Protein AF-A0AAE0KPG8-F1 (afdb_monomer_lite)

Structure (mmCIF, N/CA/C/O backbone):
data_AF-A0AAE0KPG8-F1
#
_entry.id   AF-A0AAE0KPG8-F1
#
loop_
_atom_site.group_PDB
_atom_site.id
_atom_site.type_symbol
_atom_site.label_atom_id
_atom_site.label_alt_id
_atom_site.label_comp_id
_atom_site.label_asym_id
_atom_site.label_entity_id
_atom_site.label_seq_id
_atom_site.pdbx_PDB_ins_code
_atom_site.Cartn_x
_atom_site.Cartn_y
_atom_site.Cartn_z
_atom_site.occupancy
_atom_site.B_iso_or_equiv
_atom_site.auth_seq_id
_atom_site.auth_comp_id
_atom_site.auth_asym_id
_atom_site.auth_atom_id
_atom_site.pdbx_PDB_model_num
ATOM 1 N N . MET A 1 1 ? 3.219 -19.233 -1.322 1.00 64.12 1 MET A N 1
ATOM 2 C CA . MET A 1 1 ? 2.229 -18.945 -0.256 1.00 64.12 1 MET A CA 1
ATOM 3 C C . MET A 1 1 ? 2.773 -19.372 1.115 1.00 64.12 1 MET A C 1
ATOM 5 O O . MET A 1 1 ? 2.103 -19.304 2.136 1.00 64.12 1 MET A O 1
ATOM 9 N N . ASP A 1 2 ? 4.065 -19.697 1.144 1.00 86.94 2 ASP A N 1
ATOM 10 C CA . ASP A 1 2 ? 4.606 -20.702 2.044 1.00 86.94 2 ASP A CA 1
ATOM 11 C C . ASP A 1 2 ? 4.785 -20.155 3.459 1.00 86.94 2 ASP A C 1
ATOM 13 O O . ASP A 1 2 ? 4.622 -20.891 4.419 1.00 86.94 2 ASP A O 1
ATOM 17 N N . LEU A 1 3 ? 5.041 -18.849 3.607 1.00 95.00 3 LEU A N 1
ATOM 18 C CA . LEU A 1 3 ? 5.207 -18.226 4.919 1.00 95.00 3 LEU A CA 1
ATOM 19 C C . LEU A 1 3 ? 3.892 -18.148 5.707 1.00 95.00 3 LEU A C 1
ATOM 21 O O . LEU A 1 3 ? 3.886 -18.447 6.897 1.00 95.00 3 LEU A O 1
ATOM 25 N N . LEU A 1 4 ? 2.793 -17.730 5.072 1.00 94.69 4 LEU A N 1
ATOM 26 C CA . LEU A 1 4 ? 1.503 -17.611 5.758 1.00 94.69 4 LEU A CA 1
ATOM 27 C C . LEU A 1 4 ? 0.931 -18.990 6.086 1.00 94.69 4 LEU A C 1
ATOM 29 O O . LEU A 1 4 ? 0.502 -19.213 7.219 1.00 94.69 4 LEU A O 1
ATOM 33 N N . ASP A 1 5 ? 0.998 -19.916 5.127 1.00 92.50 5 ASP A N 1
ATOM 34 C CA . ASP A 1 5 ? 0.481 -21.273 5.295 1.00 92.50 5 ASP A CA 1
ATOM 35 C C . ASP A 1 5 ? 1.271 -22.039 6.364 1.00 92.50 5 ASP A C 1
ATOM 37 O O . ASP A 1 5 ? 0.675 -22.627 7.267 1.00 92.50 5 ASP A O 1
ATOM 41 N N . ALA A 1 6 ? 2.609 -21.955 6.345 1.00 96.75 6 ALA A N 1
ATOM 42 C CA . ALA A 1 6 ? 3.460 -22.622 7.336 1.00 96.75 6 ALA A CA 1
ATOM 43 C C . ALA A 1 6 ? 3.270 -22.093 8.767 1.00 96.75 6 ALA A C 1
ATOM 45 O O . ALA A 1 6 ? 3.646 -22.772 9.719 1.00 96.75 6 ALA A O 1
ATOM 46 N N . ASN A 1 7 ? 2.693 -20.899 8.931 1.00 96.75 7 ASN A N 1
ATOM 47 C CA . ASN A 1 7 ? 2.490 -20.259 10.232 1.00 96.75 7 ASN A CA 1
ATOM 48 C C . ASN A 1 7 ? 1.005 -20.072 10.580 1.00 96.75 7 ASN A C 1
ATOM 50 O O . ASN A 1 7 ? 0.688 -19.269 11.457 1.00 96.75 7 ASN A O 1
ATOM 54 N N . ALA A 1 8 ? 0.091 -20.777 9.899 1.00 94.69 8 ALA A N 1
ATOM 55 C CA . ALA A 1 8 ? -1.355 -20.700 10.129 1.00 94.69 8 ALA A CA 1
ATOM 56 C C . ALA A 1 8 ? -1.882 -19.246 10.185 1.00 94.69 8 ALA A C 1
ATOM 58 O O . ALA A 1 8 ? -2.604 -18.859 11.107 1.00 94.69 8 ALA A O 1
ATOM 59 N N . ASN A 1 9 ? -1.460 -18.417 9.221 1.00 94.88 9 ASN A N 1
ATOM 60 C CA . ASN A 1 9 ? -1.753 -16.979 9.147 1.00 94.88 9 ASN A CA 1
ATOM 61 C C . ASN A 1 9 ? -1.413 -16.189 10.427 1.00 94.88 9 ASN A C 1
ATOM 63 O O . ASN A 1 9 ? -2.048 -15.174 10.712 1.00 94.88 9 ASN A O 1
ATOM 67 N N . PHE A 1 10 ? -0.445 -16.655 11.222 1.00 95.81 10 PHE A N 1
ATOM 68 C CA . PHE A 1 10 ? -0.072 -16.065 12.512 1.00 95.81 10 PHE A CA 1
ATOM 69 C C . PHE A 1 10 ? -1.273 -15.872 13.463 1.00 95.81 10 PHE A C 1
ATOM 71 O O . PHE A 1 10 ? -1.312 -14.925 14.245 1.00 95.81 10 PHE A O 1
ATOM 78 N N . GLY A 1 11 ? -2.268 -16.766 13.386 1.00 96.88 11 GLY A N 1
ATOM 79 C CA . GLY A 1 11 ? -3.476 -16.728 14.217 1.00 96.88 11 GLY A CA 1
ATOM 80 C C . GLY A 1 11 ? -4.615 -15.851 13.683 1.00 96.88 11 GLY A C 1
ATOM 81 O O . GLY A 1 11 ? -5.647 -15.741 14.343 1.00 96.88 11 GLY A O 1
ATOM 82 N N . MET A 1 12 ? -4.468 -15.245 12.501 1.00 96.38 12 MET A N 1
ATOM 83 C CA . MET A 1 12 ? -5.554 -14.513 11.839 1.00 96.38 12 MET A CA 1
ATOM 84 C C . MET A 1 12 ? -6.632 -15.477 11.324 1.00 96.38 12 MET A C 1
ATOM 86 O O . MET A 1 12 ? -6.335 -16.548 10.789 1.00 96.38 12 MET A O 1
ATOM 90 N N . ALA A 1 13 ? -7.897 -15.079 11.444 1.00 95.44 13 ALA A N 1
ATOM 91 C CA . ALA A 1 13 ? -9.027 -15.847 10.942 1.00 95.44 13 ALA A CA 1
ATOM 92 C C . ALA A 1 13 ? -9.067 -15.870 9.406 1.00 95.44 13 ALA A C 1
ATOM 94 O O . ALA A 1 13 ? -8.562 -14.973 8.720 1.00 95.44 13 ALA A O 1
ATOM 95 N N . SER A 1 14 ? -9.728 -16.895 8.860 1.00 91.25 14 SER A N 1
ATOM 96 C CA . SER A 1 14 ? -9.931 -17.017 7.416 1.00 91.25 14 SER A CA 1
ATOM 97 C C . SER A 1 14 ? -10.608 -15.764 6.851 1.00 91.25 14 SER A C 1
ATOM 99 O O . SER A 1 14 ? -11.578 -15.255 7.415 1.00 91.25 14 SER A O 1
ATOM 101 N N . GLY A 1 15 ? -10.069 -15.241 5.750 1.00 89.56 15 GLY A N 1
ATOM 102 C CA . GLY A 1 15 ? -10.558 -14.023 5.101 1.00 89.56 15 GLY A CA 1
ATOM 103 C C . GLY A 1 15 ? -10.061 -12.700 5.701 1.00 89.56 15 GLY A C 1
ATOM 104 O O . GLY A 1 15 ? -10.305 -11.661 5.091 1.00 89.56 15 GLY A O 1
ATOM 105 N N . GLN A 1 16 ? -9.342 -12.699 6.836 1.00 93.06 16 GLN A N 1
ATOM 106 C CA . GLN A 1 16 ? -8.753 -11.466 7.392 1.00 93.06 16 GLN A CA 1
ATOM 107 C C . GLN A 1 16 ? -7.480 -11.018 6.663 1.00 93.06 16 GLN A C 1
ATOM 109 O O . GLN A 1 16 ? -7.139 -9.837 6.695 1.00 93.06 16 GLN A O 1
ATOM 114 N N . VAL A 1 17 ? -6.778 -11.942 6.003 1.00 94.69 17 VAL A N 1
ATOM 115 C CA . VAL A 1 17 ? -5.581 -11.645 5.209 1.00 94.69 17 VAL A CA 1
ATOM 116 C C . VAL A 1 17 ? -5.945 -11.682 3.730 1.00 94.69 17 VAL A C 1
ATOM 118 O O . VAL A 1 17 ? -6.447 -12.686 3.228 1.00 94.69 17 VAL A O 1
ATOM 121 N N . ARG A 1 18 ? -5.664 -10.587 3.018 1.00 93.50 18 ARG A N 1
ATOM 122 C CA . ARG A 1 18 ? -5.763 -10.507 1.559 1.00 93.50 18 ARG A CA 1
ATOM 123 C C . ARG A 1 18 ? -4.398 -10.150 0.991 1.00 93.50 18 ARG A C 1
ATOM 125 O O . ARG A 1 18 ? -3.818 -9.137 1.368 1.00 93.50 18 ARG A O 1
ATOM 132 N N . LEU A 1 19 ? -3.912 -10.968 0.064 1.00 93.56 19 LEU A N 1
ATOM 133 C CA . LEU A 1 19 ? -2.695 -10.691 -0.689 1.00 93.56 19 LEU A CA 1
ATOM 134 C C . LEU A 1 19 ? -3.069 -10.047 -2.021 1.00 93.56 19 LEU A C 1
ATOM 136 O O . LEU A 1 19 ? -3.805 -10.632 -2.812 1.00 93.56 19 LEU A O 1
ATOM 140 N N . ILE A 1 20 ? -2.552 -8.847 -2.260 1.00 93.44 20 ILE A N 1
ATOM 141 C CA . ILE A 1 20 ? -2.686 -8.129 -3.527 1.00 93.44 20 ILE A CA 1
ATOM 142 C C . ILE A 1 20 ? -1.289 -7.901 -4.095 1.00 93.44 20 ILE A C 1
ATOM 144 O O . ILE A 1 20 ? -0.401 -7.405 -3.404 1.00 93.44 20 ILE A O 1
ATOM 148 N N . LYS A 1 21 ? -1.069 -8.324 -5.341 1.00 92.81 21 LYS A N 1
ATOM 149 C CA . LYS A 1 21 ? 0.238 -8.243 -5.997 1.00 92.81 21 LYS A CA 1
ATOM 150 C C . LYS A 1 21 ? 0.291 -6.982 -6.858 1.00 92.81 21 LYS A C 1
ATOM 152 O O . LYS A 1 21 ? -0.562 -6.794 -7.717 1.00 92.81 21 LYS A O 1
ATOM 157 N N . GLN A 1 22 ? 1.302 -6.150 -6.636 1.00 91.69 22 GLN A N 1
ATOM 158 C CA . GLN A 1 22 ? 1.618 -5.024 -7.511 1.00 91.69 22 GLN A CA 1
ATOM 159 C C . GLN A 1 22 ? 2.211 -5.529 -8.837 1.00 91.69 22 GLN A C 1
ATOM 161 O O . GLN A 1 22 ? 2.970 -6.504 -8.857 1.00 91.69 22 GLN A O 1
ATOM 166 N N . GLU A 1 23 ? 1.879 -4.854 -9.937 1.00 90.81 23 GLU A N 1
ATOM 167 C CA . GLU A 1 23 ? 2.492 -5.106 -11.241 1.00 90.81 23 GLU A CA 1
ATOM 168 C C . GLU A 1 23 ? 3.803 -4.332 -11.409 1.00 90.81 23 GLU A C 1
ATOM 170 O O . GLU A 1 23 ? 4.063 -3.326 -10.750 1.00 90.81 23 GLU A O 1
ATOM 175 N N . LYS A 1 24 ? 4.676 -4.833 -12.281 1.00 92.81 24 LYS A N 1
ATOM 176 C CA . LYS A 1 24 ? 5.930 -4.144 -12.590 1.00 92.81 24 LYS A CA 1
ATOM 177 C C . LYS A 1 24 ? 5.721 -3.138 -13.721 1.00 92.81 24 LYS A C 1
ATOM 179 O O . LYS A 1 24 ? 4.811 -3.279 -14.533 1.00 92.81 24 LYS A O 1
ATOM 184 N N . VAL A 1 25 ? 6.620 -2.166 -13.814 1.00 94.19 25 VAL A N 1
ATOM 185 C CA . VAL A 1 25 ? 6.694 -1.214 -14.930 1.00 94.19 25 VAL A CA 1
ATOM 186 C C . VAL A 1 25 ? 7.957 -1.424 -15.747 1.00 94.19 25 VAL A C 1
ATOM 188 O O . VAL A 1 25 ? 8.957 -1.927 -15.230 1.00 94.1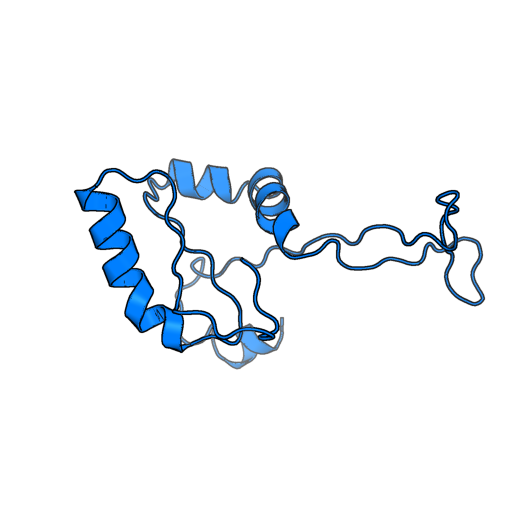9 25 VAL A O 1
ATOM 191 N N . ALA A 1 26 ? 7.920 -1.027 -17.016 1.00 96.00 26 ALA A N 1
ATOM 192 C CA . ALA A 1 26 ? 9.074 -1.116 -17.898 1.00 96.00 26 ALA A CA 1
ATOM 193 C C . ALA A 1 26 ? 10.212 -0.180 -17.458 1.00 96.00 26 ALA A C 1
ATOM 195 O O . ALA A 1 26 ? 9.991 0.917 -16.937 1.00 96.00 26 ALA A O 1
ATOM 196 N N . CYS A 1 27 ? 11.443 -0.627 -17.680 1.00 96.56 27 CYS A N 1
ATOM 197 C CA . CYS A 1 27 ? 12.646 0.169 -17.490 1.00 96.56 27 CYS A CA 1
ATOM 198 C C . CYS A 1 27 ? 12.991 0.940 -18.770 1.00 96.56 27 CYS A C 1
ATOM 200 O O . CYS A 1 27 ? 12.737 0.469 -19.879 1.00 96.56 27 CYS A O 1
ATOM 202 N N . PHE A 1 28 ? 13.631 2.098 -18.611 1.00 96.94 28 PHE A N 1
ATOM 203 C CA . PHE A 1 28 ? 14.210 2.857 -19.718 1.00 96.94 28 PHE A CA 1
ATOM 204 C C . PHE A 1 28 ? 15.732 2.742 -19.695 1.00 96.94 28 PHE A C 1
ATOM 206 O O . PHE A 1 28 ? 16.328 2.760 -18.617 1.00 96.94 28 PHE A O 1
ATOM 213 N N . THR A 1 29 ? 16.356 2.623 -20.868 1.00 96.00 29 THR A N 1
ATOM 214 C CA . THR A 1 29 ? 17.820 2.519 -20.989 1.00 96.00 29 THR A CA 1
ATOM 215 C C . THR A 1 29 ? 18.518 3.873 -21.121 1.00 96.00 29 THR A C 1
ATOM 217 O O . THR A 1 29 ? 19.730 3.947 -20.930 1.00 96.00 29 THR A O 1
ATOM 220 N N . ASP A 1 30 ? 17.788 4.932 -21.471 1.00 95.50 30 ASP A N 1
ATOM 221 C CA . ASP A 1 30 ? 18.346 6.249 -21.770 1.00 95.50 30 ASP A CA 1
ATOM 222 C C . ASP A 1 30 ? 17.354 7.391 -21.469 1.00 95.50 30 ASP A C 1
ATOM 224 O O . ASP A 1 30 ? 16.193 7.177 -21.108 1.00 95.50 30 ASP A O 1
ATOM 228 N N . ASN A 1 31 ? 17.824 8.631 -21.635 1.00 95.88 31 ASN A N 1
ATOM 229 C CA . ASN A 1 31 ? 17.033 9.848 -21.426 1.00 95.88 31 ASN A CA 1
ATOM 230 C C . ASN A 1 31 ? 15.981 10.101 -22.521 1.00 95.88 31 ASN A C 1
ATOM 232 O O . ASN A 1 31 ? 15.182 11.024 -22.383 1.00 95.88 31 ASN A O 1
ATOM 236 N N . ALA A 1 32 ? 15.977 9.316 -23.601 1.00 97.19 32 ALA A N 1
ATOM 2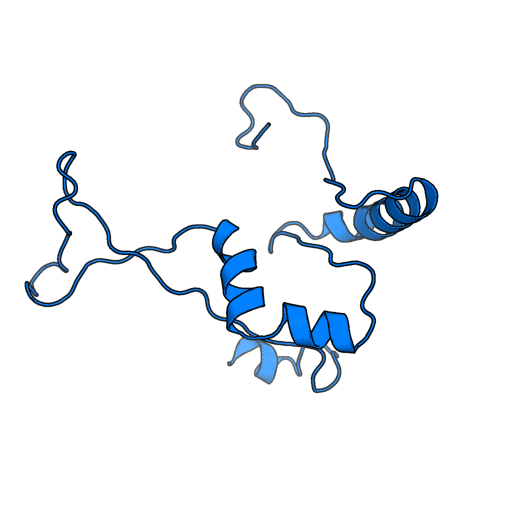37 C CA . ALA A 1 32 ? 14.953 9.366 -24.642 1.00 97.19 32 ALA A CA 1
ATOM 238 C C . ALA A 1 32 ? 13.787 8.402 -24.351 1.00 97.19 32 ALA A C 1
ATOM 240 O O . ALA A 1 32 ? 12.879 8.280 -25.170 1.00 97.19 32 ALA A O 1
ATOM 241 N N . ALA A 1 33 ? 13.796 7.751 -23.180 1.00 96.19 33 ALA A N 1
ATOM 242 C CA . ALA A 1 33 ? 12.804 6.772 -22.749 1.00 96.19 33 ALA A CA 1
ATOM 243 C C . ALA A 1 33 ? 12.728 5.528 -23.655 1.00 96.19 33 ALA A C 1
ATOM 245 O O . ALA A 1 33 ? 11.670 4.911 -23.800 1.00 96.19 33 ALA A O 1
ATOM 246 N N . THR A 1 34 ? 13.857 5.110 -24.234 1.00 96.19 34 THR A N 1
ATOM 247 C CA . THR A 1 34 ? 13.937 3.832 -24.950 1.00 96.19 34 THR A CA 1
ATOM 248 C C . THR A 1 34 ? 13.690 2.672 -23.979 1.00 96.19 34 THR A C 1
ATOM 250 O O . THR A 1 34 ? 14.349 2.583 -22.939 1.00 96.19 34 THR A O 1
ATOM 253 N N . LEU A 1 35 ? 12.757 1.769 -24.305 1.00 96.75 35 LEU A N 1
ATOM 254 C CA . LEU A 1 35 ? 12.435 0.605 -23.469 1.00 96.75 35 LEU A CA 1
ATOM 255 C C . LEU A 1 35 ? 13.626 -0.357 -23.377 1.00 96.75 35 LEU A C 1
ATOM 257 O O . LEU A 1 35 ? 14.161 -0.805 -24.391 1.00 96.75 35 LEU A O 1
ATOM 261 N N . ALA A 1 36 ? 14.016 -0.698 -22.151 1.00 96.88 36 ALA A N 1
ATOM 262 C CA . ALA A 1 36 ? 15.062 -1.675 -21.890 1.00 96.88 36 ALA A CA 1
ATOM 263 C C . ALA A 1 36 ? 14.536 -3.105 -22.093 1.00 96.88 36 ALA A C 1
ATOM 265 O O . ALA A 1 36 ? 13.413 -3.433 -21.702 1.00 96.88 36 ALA A O 1
ATOM 266 N N . THR A 1 37 ? 15.369 -3.966 -22.671 1.00 97.12 37 THR A N 1
ATOM 267 C CA . THR A 1 37 ? 15.095 -5.399 -22.850 1.00 97.12 37 THR A CA 1
ATOM 268 C C . THR A 1 37 ? 15.982 -6.237 -21.937 1.00 97.12 37 THR A C 1
ATOM 270 O O . THR A 1 37 ? 16.999 -5.752 -21.434 1.00 97.12 37 THR A O 1
ATOM 273 N N . GLU A 1 38 ? 15.573 -7.474 -21.672 1.00 95.94 38 GLU A N 1
ATOM 274 C CA . GLU A 1 38 ? 16.359 -8.401 -20.862 1.00 95.94 38 GLU A CA 1
ATOM 275 C C . GLU A 1 38 ? 17.669 -8.782 -21.580 1.00 95.94 38 GLU A C 1
ATOM 277 O O . GLU A 1 38 ? 17.689 -8.957 -22.806 1.00 95.94 38 GLU A O 1
ATOM 282 N N . PRO A 1 39 ? 18.791 -8.943 -20.853 1.00 92.75 39 PRO A N 1
ATOM 283 C CA . PRO A 1 39 ? 20.044 -9.379 -21.456 1.00 92.75 39 PRO A CA 1
ATOM 284 C C . PRO A 1 39 ? 19.888 -10.734 -22.161 1.00 92.75 39 PRO A C 1
ATOM 286 O O . PRO A 1 39 ? 19.626 -11.752 -21.528 1.00 92.75 39 PRO A O 1
ATOM 289 N N . GLY A 1 40 ? 20.082 -10.752 -23.481 1.00 93.06 40 GLY A N 1
ATOM 290 C CA . GLY A 1 40 ? 19.978 -11.969 -24.292 1.00 93.06 40 GLY A CA 1
ATOM 291 C C . GLY A 1 40 ? 18.583 -12.270 -24.850 1.00 93.06 40 GLY A C 1
ATOM 292 O O . GLY A 1 40 ? 18.461 -13.214 -25.627 1.00 93.06 40 GLY A O 1
ATOM 293 N N . ASP A 1 41 ? 17.563 -11.459 -24.546 1.00 95.25 41 ASP A N 1
ATOM 294 C CA . ASP A 1 41 ? 16.224 -11.591 -25.129 1.00 95.25 41 ASP A CA 1
ATOM 295 C C . ASP A 1 41 ? 15.628 -10.228 -25.515 1.00 95.25 41 ASP A C 1
ATOM 297 O O . ASP A 1 41 ? 15.085 -9.487 -24.697 1.00 95.25 41 ASP A O 1
ATOM 301 N N . ARG A 1 42 ? 15.674 -9.917 -26.816 1.00 93.06 42 ARG A N 1
ATOM 302 C CA . ARG A 1 42 ? 15.145 -8.659 -27.369 1.00 93.06 42 ARG A CA 1
ATOM 303 C C . ARG A 1 42 ? 13.615 -8.556 -27.360 1.00 93.06 42 ARG A C 1
ATOM 305 O O . ARG A 1 42 ? 13.091 -7.507 -27.723 1.00 93.06 42 ARG A O 1
ATOM 312 N N . PHE A 1 43 ? 12.907 -9.640 -27.048 1.00 94.69 43 PHE A N 1
ATOM 313 C CA . PHE A 1 43 ? 11.444 -9.683 -27.020 1.00 94.69 43 PHE A CA 1
ATOM 314 C C . PHE A 1 43 ? 10.878 -9.622 -25.596 1.00 94.69 43 PHE A C 1
ATOM 316 O O . PHE A 1 43 ? 9.664 -9.495 -25.434 1.00 94.69 43 PHE A O 1
ATOM 323 N N . ALA A 1 44 ? 11.738 -9.655 -24.575 1.00 95.62 44 ALA A N 1
ATOM 324 C CA . ALA A 1 44 ? 11.361 -9.496 -23.179 1.00 95.62 44 ALA A CA 1
ATOM 325 C C . ALA A 1 44 ? 11.777 -8.114 -22.664 1.00 95.62 44 ALA A C 1
ATOM 327 O O . ALA A 1 44 ? 12.940 -7.724 -22.761 1.00 95.62 44 ALA A O 1
ATOM 328 N N . PHE A 1 45 ? 10.831 -7.363 -22.096 1.00 96.19 45 PHE A N 1
ATOM 329 C CA . PHE A 1 45 ? 11.132 -6.076 -21.470 1.00 96.19 45 PHE A CA 1
ATOM 330 C C . PHE A 1 45 ? 11.693 -6.259 -20.065 1.00 96.19 45 PHE A C 1
ATOM 332 O O . PHE A 1 45 ? 11.134 -7.001 -19.255 1.00 96.19 45 PHE A O 1
ATOM 339 N N . MET A 1 46 ? 12.729 -5.484 -19.750 1.00 96.38 46 MET A N 1
ATOM 340 C CA . MET A 1 46 ? 13.197 -5.346 -18.381 1.00 96.38 46 MET A CA 1
ATOM 341 C C . MET A 1 46 ? 12.178 -4.542 -17.579 1.00 96.38 46 MET A C 1
ATOM 343 O O . MET A 1 46 ? 11.717 -3.481 -18.012 1.00 96.38 46 MET A O 1
ATOM 347 N N . THR A 1 47 ? 11.833 -5.035 -16.392 1.00 96.06 47 THR A N 1
ATOM 348 C CA . THR A 1 47 ? 10.809 -4.416 -15.545 1.00 96.06 47 THR A CA 1
ATOM 349 C C . THR A 1 47 ? 11.258 -4.268 -14.094 1.00 96.06 47 THR A C 1
ATOM 351 O O . THR A 1 47 ? 12.007 -5.090 -13.564 1.00 96.06 47 THR A O 1
ATOM 354 N N . LYS A 1 48 ? 10.761 -3.230 -13.416 1.00 93.88 48 LYS A N 1
ATOM 355 C CA . LYS A 1 48 ? 11.014 -2.955 -11.994 1.00 93.88 48 LYS A CA 1
ATOM 356 C C . LYS A 1 48 ? 9.715 -2.638 -11.248 1.00 93.88 48 LYS A C 1
ATOM 358 O O . LYS A 1 48 ? 8.741 -2.229 -11.880 1.00 93.88 48 LYS A O 1
ATOM 363 N N . PRO A 1 49 ? 9.669 -2.797 -9.915 1.00 91.88 49 PRO A N 1
ATOM 364 C CA . PRO A 1 49 ? 8.557 -2.279 -9.122 1.00 91.88 49 PRO A CA 1
ATOM 365 C C . PRO A 1 49 ? 8.409 -0.762 -9.315 1.00 91.88 49 PRO A C 1
ATOM 367 O O . PRO A 1 49 ? 9.410 -0.046 -9.380 1.00 91.88 49 PRO A O 1
ATOM 370 N N . HIS A 1 50 ? 7.173 -0.268 -9.382 1.00 91.25 50 HIS A N 1
ATOM 371 C CA . HIS A 1 50 ? 6.882 1.161 -9.580 1.00 91.25 50 HIS A CA 1
ATOM 372 C C . HIS A 1 50 ? 6.996 1.985 -8.281 1.00 91.25 50 HIS A C 1
ATOM 374 O O . HIS A 1 50 ? 6.953 3.212 -8.301 1.00 91.25 50 HIS A O 1
ATOM 380 N N . GLY A 1 51 ? 7.187 1.309 -7.143 1.00 88.62 51 GLY A N 1
ATOM 381 C CA . GLY A 1 51 ? 7.229 1.905 -5.807 1.00 88.62 51 GLY A CA 1
ATOM 382 C C . GLY A 1 51 ? 5.917 1.718 -5.043 1.00 88.62 51 GLY A C 1
ATOM 383 O O . GLY A 1 51 ? 4.938 1.196 -5.572 1.00 88.62 51 GLY A O 1
ATOM 384 N N . HIS A 1 52 ? 5.896 2.142 -3.778 1.00 89.06 52 HIS A N 1
ATOM 385 C CA . HIS A 1 52 ? 4.781 1.879 -2.855 1.00 89.06 52 HIS A CA 1
ATOM 386 C C . HIS A 1 52 ? 3.490 2.657 -3.178 1.00 89.06 52 HIS A C 1
ATOM 388 O O . HIS A 1 52 ? 2.437 2.338 -2.633 1.00 89.06 52 HIS A O 1
ATOM 394 N N . GLY A 1 53 ? 3.545 3.666 -4.057 1.00 86.81 53 GLY A N 1
ATOM 395 C CA . GLY A 1 53 ? 2.376 4.461 -4.459 1.00 86.81 53 GLY A CA 1
ATOM 396 C C . GLY A 1 53 ? 1.305 3.663 -5.212 1.00 86.81 53 GLY A C 1
ATOM 397 O O . GLY A 1 53 ? 0.128 4.020 -5.162 1.00 86.81 53 GLY A O 1
ATOM 398 N N . ASP A 1 54 ? 1.677 2.541 -5.833 1.00 91.31 54 ASP A N 1
ATOM 399 C CA . ASP A 1 54 ? 0.740 1.680 -6.566 1.00 91.31 54 ASP A CA 1
ATOM 400 C C . ASP A 1 54 ? -0.334 1.061 -5.678 1.00 91.31 54 ASP A C 1
ATOM 402 O O . ASP A 1 54 ? -1.363 0.631 -6.194 1.00 91.31 54 ASP A O 1
ATOM 406 N N . VAL A 1 55 ? -0.137 1.042 -4.355 1.00 93.31 55 VAL A N 1
ATOM 407 C CA . VAL A 1 55 ? -1.107 0.480 -3.412 1.00 93.31 55 VAL A CA 1
ATOM 408 C C . VAL A 1 55 ? -2.514 1.039 -3.641 1.00 93.31 55 VAL A C 1
ATOM 410 O O . VAL A 1 55 ? -3.477 0.280 -3.613 1.00 93.31 55 VAL A O 1
ATOM 413 N N . HIS A 1 56 ? -2.649 2.329 -3.962 1.00 94.06 56 HIS A N 1
ATOM 414 C CA . HIS A 1 56 ? -3.950 2.954 -4.202 1.00 94.06 56 HIS A CA 1
ATOM 415 C C . HIS A 1 56 ? -4.622 2.421 -5.473 1.00 94.06 56 HIS A C 1
ATOM 417 O O . HIS A 1 56 ? -5.804 2.073 -5.454 1.00 94.06 56 HIS A O 1
ATOM 423 N N . MET A 1 57 ? -3.859 2.299 -6.563 1.00 93.75 57 MET A N 1
ATOM 424 C CA . MET A 1 57 ? -4.348 1.749 -7.828 1.00 93.75 57 MET A CA 1
ATOM 425 C C . MET A 1 57 ? -4.692 0.265 -7.677 1.00 93.75 57 MET A C 1
ATOM 427 O O . MET A 1 57 ? -5.768 -0.164 -8.092 1.00 93.75 57 MET A O 1
ATOM 431 N N . VAL A 1 58 ? -3.828 -0.514 -7.024 1.00 95.00 58 VAL A N 1
ATOM 432 C CA . VAL A 1 58 ? -4.043 -1.948 -6.797 1.00 95.00 58 VAL A CA 1
ATOM 433 C C . VAL A 1 58 ? -5.257 -2.174 -5.892 1.00 95.00 58 VAL A C 1
ATOM 435 O O . VAL A 1 58 ? -6.071 -3.056 -6.159 1.00 95.00 58 VAL A O 1
ATOM 438 N N . MET A 1 59 ? -5.449 -1.366 -4.846 1.00 95.69 59 MET A N 1
ATOM 439 C CA . MET A 1 59 ? -6.635 -1.456 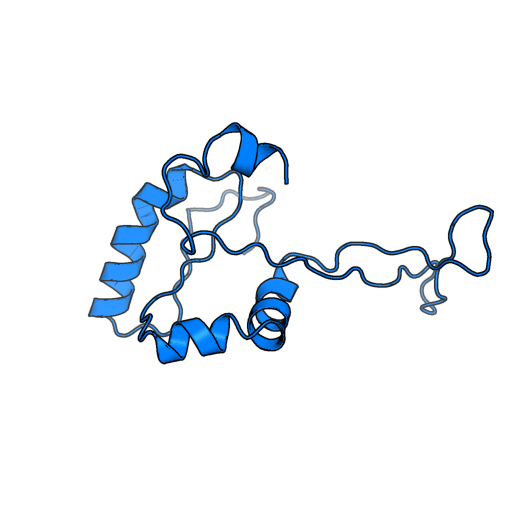-3.988 1.00 95.69 59 MET A CA 1
ATOM 440 C C . MET A 1 59 ? -7.931 -1.150 -4.741 1.00 95.69 59 MET A C 1
ATOM 442 O O . MET A 1 59 ? -8.931 -1.826 -4.501 1.00 95.69 59 MET A O 1
ATOM 446 N N . HIS A 1 60 ? -7.918 -0.161 -5.638 1.00 95.56 60 HIS A N 1
ATOM 447 C CA . HIS A 1 60 ? -9.067 0.150 -6.483 1.00 95.56 60 HIS A CA 1
ATOM 448 C C . HIS A 1 60 ? -9.345 -0.991 -7.468 1.00 95.56 60 HIS A C 1
ATOM 450 O O . HIS A 1 60 ? -10.454 -1.511 -7.526 1.00 95.56 60 HIS A O 1
ATOM 456 N N . THR A 1 61 ? -8.353 -1.382 -8.266 1.00 95.31 61 THR A N 1
ATOM 457 C CA . THR A 1 61 ? -8.532 -2.344 -9.368 1.00 95.31 61 THR A CA 1
ATOM 458 C C . THR A 1 61 ? -8.810 -3.767 -8.888 1.00 95.31 61 THR A C 1
ATOM 460 O O . THR A 1 61 ? -9.523 -4.502 -9.560 1.00 95.31 61 THR A O 1
ATOM 463 N N . SER A 1 62 ? -8.324 -4.147 -7.702 1.00 96.00 62 SER A N 1
ATOM 464 C CA . SER A 1 62 ? -8.656 -5.433 -7.068 1.00 96.00 62 SER A CA 1
ATOM 465 C C . SER A 1 62 ? -10.038 -5.471 -6.401 1.00 96.00 62 SER A C 1
ATOM 467 O O . SER A 1 62 ? -10.405 -6.504 -5.844 1.00 96.00 62 SER A O 1
ATOM 469 N N . GLY A 1 63 ? -10.776 -4.353 -6.364 1.00 96.69 63 GLY A N 1
ATOM 470 C CA . GLY A 1 63 ? -12.037 -4.237 -5.620 1.00 96.69 63 GLY A CA 1
ATOM 471 C C . GLY A 1 63 ? -11.862 -4.237 -4.094 1.00 96.69 63 GLY A C 1
ATOM 472 O O . GLY A 1 63 ? -12.833 -4.341 -3.351 1.00 96.69 63 GLY A O 1
ATOM 4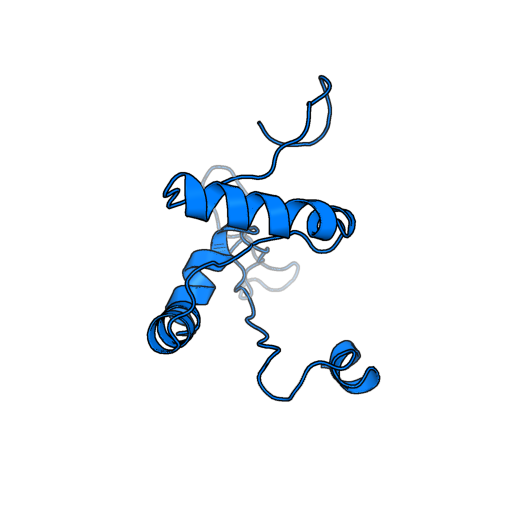73 N N . THR A 1 64 ? -10.629 -4.125 -3.585 1.00 96.12 64 THR A N 1
ATOM 474 C CA . THR A 1 64 ? -10.364 -4.129 -2.137 1.00 96.12 64 THR A CA 1
ATOM 475 C C . THR A 1 64 ? -10.911 -2.888 -1.451 1.00 96.12 64 THR A C 1
ATOM 477 O O . THR A 1 64 ? -11.541 -3.006 -0.402 1.00 96.12 64 THR A O 1
ATOM 480 N N . ALA A 1 65 ? -10.720 -1.713 -2.052 1.00 96.00 65 ALA A N 1
ATOM 481 C CA . ALA A 1 65 ? -11.281 -0.477 -1.515 1.00 96.00 65 ALA A CA 1
ATOM 482 C C . ALA A 1 65 ? -12.821 -0.511 -1.493 1.00 96.00 65 ALA A C 1
ATOM 484 O O . ALA A 1 65 ? -13.429 -0.109 -0.503 1.00 96.00 65 ALA A O 1
ATOM 485 N N . GLU A 1 66 ? -13.440 -1.040 -2.551 1.00 97.44 66 GLU A N 1
ATOM 486 C CA . GLU A 1 66 ? -14.895 -1.180 -2.664 1.00 97.44 66 GLU A CA 1
ATOM 487 C C . GLU A 1 66 ? -15.464 -2.161 -1.627 1.00 97.44 66 GLU A C 1
ATOM 489 O O . GLU A 1 66 ? -16.404 -1.824 -0.911 1.00 97.44 66 GLU A O 1
ATOM 494 N N . ASP A 1 67 ? -14.850 -3.336 -1.469 1.00 96.75 67 ASP A N 1
ATOM 495 C CA . ASP A 1 67 ? -15.243 -4.333 -0.464 1.00 96.75 67 ASP A CA 1
ATOM 496 C C . ASP A 1 67 ? -15.170 -3.771 0.966 1.00 96.75 67 ASP A C 1
ATOM 498 O O . ASP A 1 67 ? -16.082 -3.959 1.773 1.00 96.75 67 ASP A O 1
ATOM 502 N N . TRP A 1 68 ? -14.102 -3.040 1.295 1.00 96.38 68 TRP A N 1
ATOM 503 C CA . TRP A 1 68 ? -13.968 -2.394 2.604 1.00 96.38 68 TRP A CA 1
ATOM 504 C C . TRP A 1 68 ? -15.003 -1.296 2.821 1.00 96.38 68 TRP A C 1
ATOM 506 O O . TRP A 1 68 ? -15.559 -1.190 3.917 1.00 96.38 68 TRP A O 1
ATOM 516 N N . HIS A 1 69 ? -15.296 -0.515 1.782 1.00 97.00 69 HIS A N 1
ATOM 517 C CA . HIS A 1 69 ? -16.342 0.493 1.835 1.00 97.00 69 HIS A CA 1
ATOM 518 C C . HIS A 1 69 ? -17.717 -0.141 2.095 1.00 97.00 69 HIS A C 1
ATOM 520 O O . HIS A 1 69 ? -18.412 0.274 3.022 1.00 97.00 69 HIS A O 1
ATOM 526 N N . ALA A 1 70 ? -18.065 -1.207 1.368 1.00 97.94 70 ALA A N 1
ATOM 527 C CA . ALA A 1 70 ? -19.314 -1.948 1.552 1.00 97.94 70 ALA A CA 1
ATOM 528 C C . ALA A 1 70 ? -19.442 -2.572 2.956 1.00 97.94 70 ALA A C 1
ATOM 530 O O . ALA A 1 70 ? -20.538 -2.654 3.508 1.00 97.94 70 ALA A O 1
ATOM 531 N N . LYS A 1 71 ? -18.318 -2.963 3.570 1.00 96.38 71 LYS A N 1
ATOM 532 C CA . LYS A 1 71 ? -18.248 -3.473 4.952 1.00 96.38 71 LYS A CA 1
ATOM 533 C C . LYS A 1 71 ? -18.281 -2.381 6.028 1.00 96.38 71 LYS A C 1
ATOM 535 O O . LYS A 1 71 ? -18.252 -2.704 7.215 1.00 96.38 71 LYS A O 1
ATOM 540 N N . GLY A 1 72 ? -18.322 -1.103 5.651 1.00 97.69 72 GLY A N 1
ATOM 541 C CA . GLY A 1 72 ? -18.359 0.014 6.596 1.00 97.69 72 GLY A CA 1
ATOM 542 C C . GLY A 1 72 ? -17.034 0.263 7.323 1.00 97.69 72 GLY A 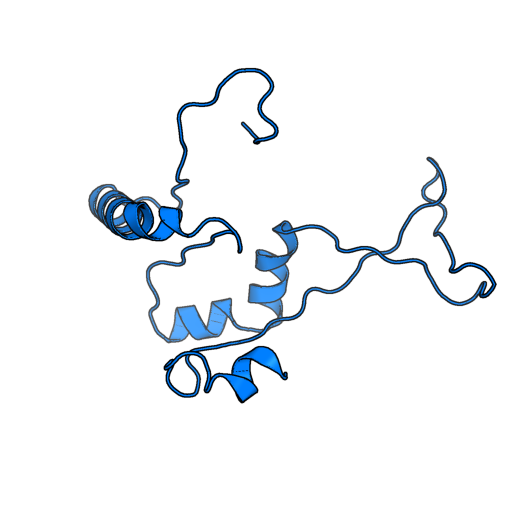C 1
ATOM 543 O O . GLY A 1 72 ? -17.035 0.815 8.427 1.00 97.69 72 GLY A O 1
ATOM 544 N N . VAL A 1 73 ? -15.899 -0.136 6.733 1.00 96.75 73 VAL A N 1
ATOM 545 C CA . VAL A 1 73 ? -14.569 0.198 7.264 1.00 96.75 73 VAL A CA 1
ATOM 546 C C . VAL A 1 73 ? -14.406 1.719 7.269 1.00 96.75 73 VAL A C 1
ATOM 548 O O . VAL A 1 73 ? -14.505 2.368 6.232 1.00 96.75 73 VAL A O 1
ATOM 551 N N . LYS A 1 74 ? -14.156 2.293 8.451 1.00 95.75 74 LYS A N 1
ATOM 552 C CA . LYS A 1 74 ? -14.044 3.753 8.637 1.00 95.75 74 LYS A CA 1
ATOM 553 C C . LYS A 1 74 ? -12.620 4.282 8.502 1.00 95.75 74 LYS A C 1
ATOM 555 O O . LYS A 1 74 ? -12.431 5.412 8.070 1.00 95.75 74 LYS A O 1
ATOM 560 N N . TRP A 1 75 ? -11.636 3.480 8.902 1.00 96.81 75 TRP A N 1
ATOM 561 C CA . TRP A 1 75 ? -10.233 3.877 8.976 1.00 96.81 75 TRP A CA 1
ATOM 562 C C . TRP A 1 75 ? -9.360 2.819 8.318 1.00 96.81 75 TRP A C 1
ATOM 564 O O . TRP A 1 75 ? -9.524 1.628 8.580 1.00 96.81 75 TRP A O 1
ATOM 574 N N . VAL A 1 76 ? -8.417 3.269 7.496 1.00 96.44 76 VAL A N 1
ATOM 575 C CA . VAL A 1 76 ? -7.401 2.429 6.862 1.00 96.44 76 VAL A CA 1
ATOM 576 C C . VAL A 1 76 ? -6.035 2.951 7.286 1.00 96.44 76 VAL A C 1
ATOM 578 O O . VAL A 1 76 ? -5.757 4.142 7.158 1.00 96.44 76 VAL A O 1
ATOM 581 N N . CYS A 1 77 ? -5.183 2.063 7.793 1.00 96.25 77 CYS A N 1
ATOM 582 C CA . CYS A 1 77 ? -3.830 2.405 8.214 1.00 96.25 77 CYS A CA 1
ATOM 583 C C . CYS A 1 77 ? -2.815 1.743 7.286 1.00 96.25 77 CYS A C 1
ATOM 585 O O . CYS A 1 77 ? -2.765 0.518 7.191 1.00 96.25 77 CYS A O 1
ATOM 587 N N . PHE A 1 78 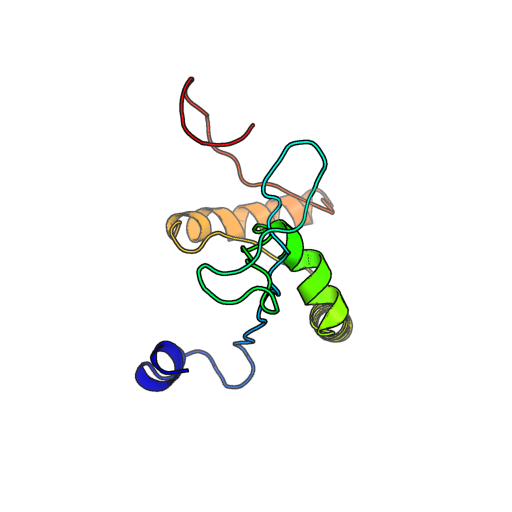? -1.986 2.560 6.642 1.00 95.69 78 PHE A N 1
ATOM 588 C CA . PHE A 1 78 ? -0.849 2.100 5.853 1.00 95.69 78 PHE A CA 1
ATOM 589 C C . PHE A 1 78 ? 0.417 2.156 6.709 1.00 95.69 78 PHE A C 1
ATOM 591 O O . PHE A 1 78 ? 0.678 3.158 7.373 1.00 95.69 78 PHE A O 1
ATOM 598 N N . PHE A 1 79 ? 1.208 1.088 6.693 1.00 95.19 79 PHE A N 1
ATOM 599 C CA . PHE A 1 79 ? 2.486 1.008 7.396 1.00 95.19 79 PHE A CA 1
ATOM 600 C C . PHE A 1 79 ? 3.502 0.215 6.567 1.00 95.19 79 PHE A C 1
ATOM 602 O O . PHE A 1 79 ? 3.131 -0.482 5.624 1.00 95.19 79 PHE A O 1
ATOM 609 N N . GLN A 1 80 ? 4.786 0.369 6.889 1.00 92.62 80 GLN A N 1
ATOM 610 C CA . GLN A 1 80 ? 5.885 -0.339 6.227 1.00 92.62 80 GLN A CA 1
ATOM 611 C C . GLN A 1 80 ? 6.273 -1.593 7.025 1.00 92.62 80 GLN A C 1
ATOM 613 O O . GLN A 1 80 ? 6.139 -1.622 8.250 1.00 92.62 80 GLN A O 1
ATOM 618 N N . ASP A 1 81 ? 6.760 -2.614 6.325 1.00 92.75 81 ASP A N 1
ATOM 619 C CA . ASP A 1 81 ? 7.038 -3.972 6.823 1.00 92.75 81 ASP A CA 1
ATOM 620 C C . ASP A 1 81 ? 7.977 -4.056 8.043 1.00 92.75 81 ASP A C 1
ATOM 622 O O . ASP A 1 81 ? 7.828 -4.934 8.891 1.00 92.75 81 ASP A O 1
ATOM 626 N N . THR A 1 82 ? 8.921 -3.126 8.157 1.00 93.12 82 THR A N 1
ATOM 627 C CA . THR A 1 82 ? 10.050 -3.181 9.097 1.00 93.12 82 THR A CA 1
ATOM 628 C C . THR A 1 82 ? 9.940 -2.190 10.256 1.00 93.12 82 THR A C 1
ATOM 630 O O . THR A 1 82 ? 10.888 -2.018 11.022 1.00 93.12 82 THR A O 1
ATOM 633 N N . ASN A 1 83 ? 8.775 -1.563 10.452 1.00 93.12 83 ASN A N 1
ATOM 634 C CA . ASN A 1 83 ? 8.536 -0.645 11.567 1.00 93.12 83 ASN A CA 1
ATOM 635 C C . ASN A 1 83 ? 7.458 -1.173 12.524 1.00 93.12 83 ASN A C 1
ATOM 637 O O . ASN A 1 83 ? 6.319 -0.717 12.510 1.00 93.12 83 ASN A O 1
ATOM 641 N N . SER A 1 84 ? 7.823 -2.097 13.414 1.00 92.25 84 SER A N 1
ATOM 642 C CA . SER A 1 84 ? 6.894 -2.635 14.420 1.00 92.25 84 SER A CA 1
ATOM 643 C C . SER A 1 84 ? 6.465 -1.609 15.478 1.00 92.25 84 SER A C 1
ATOM 645 O O . SER A 1 84 ? 5.391 -1.730 16.069 1.00 92.25 84 SER A O 1
ATOM 647 N N . LEU A 1 85 ? 7.262 -0.563 15.720 1.00 93.00 85 LEU A N 1
ATOM 648 C CA . LEU A 1 85 ? 6.937 0.465 16.713 1.00 93.00 85 LEU A CA 1
ATOM 649 C C . LEU A 1 85 ? 5.739 1.327 16.299 1.00 93.00 85 LEU A C 1
ATOM 651 O O . LEU A 1 85 ? 5.094 1.915 17.169 1.00 93.00 85 LEU A O 1
ATOM 655 N N . VAL A 1 86 ? 5.389 1.347 15.008 1.00 94.12 86 VAL A N 1
ATOM 656 C CA . VAL A 1 86 ? 4.224 2.074 14.483 1.00 94.12 86 VAL A CA 1
ATOM 657 C C . VAL A 1 86 ? 2.924 1.675 15.187 1.00 94.12 86 VAL A C 1
ATOM 659 O O . VAL A 1 86 ? 2.070 2.526 15.431 1.00 94.12 86 VAL A O 1
ATOM 662 N N . PHE A 1 87 ? 2.791 0.414 15.615 1.00 93.62 87 PHE A N 1
ATOM 663 C CA . PHE A 1 87 ? 1.587 -0.083 16.286 1.00 93.62 87 PHE A CA 1
ATOM 664 C C . PHE A 1 87 ? 1.343 0.568 17.653 1.00 93.62 87 PHE A C 1
ATOM 666 O O . PHE A 1 87 ? 0.209 0.583 18.124 1.00 93.62 87 PHE A O 1
ATOM 673 N N . ARG A 1 88 ? 2.365 1.182 18.267 1.00 94.69 88 ARG A N 1
ATOM 674 C CA . ARG A 1 88 ? 2.188 2.008 19.474 1.00 94.69 88 ARG A CA 1
ATOM 675 C C . ARG A 1 88 ? 1.528 3.355 19.169 1.00 94.69 88 ARG A C 1
ATOM 677 O O . ARG A 1 88 ? 0.860 3.909 20.035 1.00 94.69 88 ARG A O 1
ATOM 684 N N . ALA A 1 89 ? 1.718 3.880 17.960 1.00 95.62 89 ALA A N 1
ATOM 685 C CA . ALA A 1 89 ? 1.220 5.188 17.544 1.00 95.62 89 ALA A CA 1
ATOM 686 C C . ALA A 1 89 ? -0.110 5.114 16.778 1.00 95.62 89 ALA A C 1
ATOM 688 O O . ALA A 1 89 ? -0.911 6.039 16.884 1.00 95.62 89 ALA A O 1
ATOM 689 N N . ILE A 1 90 ? -0.376 4.023 16.044 1.00 96.25 90 ILE A N 1
ATOM 690 C CA . ILE A 1 90 ? -1.570 3.882 15.187 1.00 96.25 90 ILE A CA 1
ATOM 691 C C . ILE A 1 90 ? -2.868 4.132 15.962 1.00 96.25 90 ILE A C 1
ATOM 693 O O . ILE A 1 90 ? -3.701 4.913 15.511 1.00 96.25 90 ILE A O 1
ATOM 697 N N . THR A 1 91 ? -3.032 3.538 17.146 1.00 94.94 91 THR A N 1
ATOM 698 C CA . THR A 1 91 ? -4.260 3.707 17.942 1.00 94.94 91 THR A CA 1
ATOM 699 C C . THR A 1 91 ? -4.493 5.169 18.326 1.00 94.94 91 THR A C 1
ATOM 701 O O . THR A 1 91 ? -5.608 5.677 18.194 1.00 94.94 91 THR A O 1
ATOM 704 N N . ALA A 1 92 ? -3.436 5.875 18.741 1.00 96.38 92 ALA A N 1
ATOM 705 C CA . ALA A 1 92 ? -3.510 7.299 19.057 1.00 96.38 92 ALA A CA 1
ATOM 706 C C . ALA A 1 92 ? -3.790 8.143 17.803 1.00 96.38 92 ALA A C 1
ATOM 708 O O . ALA A 1 92 ? -4.597 9.069 17.855 1.00 96.38 92 ALA A O 1
ATOM 709 N N . ALA A 1 93 ? -3.185 7.797 16.663 1.00 97.19 93 ALA A N 1
ATOM 710 C CA . ALA A 1 93 ? -3.408 8.484 15.395 1.00 97.19 93 ALA A CA 1
ATOM 711 C C . ALA A 1 93 ? -4.860 8.342 14.907 1.00 97.19 93 ALA A C 1
ATOM 713 O O . ALA A 1 93 ? -5.447 9.331 14.465 1.00 97.19 93 ALA A O 1
ATOM 714 N N . ILE A 1 94 ? -5.467 7.156 15.036 1.00 97.44 94 ILE A N 1
ATOM 715 C CA . ILE A 1 94 ? -6.887 6.928 14.716 1.00 97.44 94 ILE A CA 1
ATOM 716 C C . ILE A 1 94 ? -7.776 7.756 15.646 1.00 97.44 94 ILE A C 1
ATOM 718 O O . ILE A 1 94 ? -8.650 8.474 15.166 1.00 97.44 94 ILE A O 1
ATOM 722 N N . GLY A 1 95 ? -7.533 7.703 16.961 1.00 97.69 95 GLY A N 1
ATOM 723 C CA . GLY A 1 95 ? -8.301 8.478 17.940 1.00 97.69 95 GLY A CA 1
ATOM 724 C C . GLY A 1 95 ? -8.234 9.982 17.666 1.00 97.69 95 GLY A C 1
ATOM 725 O O . GLY A 1 95 ? -9.261 10.651 17.601 1.00 97.69 95 GLY A O 1
ATOM 726 N N . ASN A 1 96 ? -7.034 10.501 17.401 1.00 97.69 96 ASN A N 1
ATOM 727 C CA . ASN A 1 96 ? -6.830 11.898 17.034 1.00 97.69 96 ASN A CA 1
ATOM 728 C C . ASN A 1 96 ? -7.557 12.276 15.733 1.00 97.69 96 ASN A C 1
ATOM 730 O O . ASN A 1 96 ? -8.148 13.351 15.652 1.00 97.69 96 ASN A O 1
ATOM 734 N N . SER A 1 97 ? -7.546 11.390 14.733 1.00 98.00 97 SER A N 1
ATOM 735 C CA . SER A 1 97 ? -8.244 11.612 13.460 1.00 98.00 97 SER A CA 1
ATOM 736 C C . SER A 1 97 ? -9.761 11.622 13.639 1.00 98.00 97 SER A C 1
ATOM 738 O O . SER A 1 97 ? -10.435 12.457 13.045 1.00 98.00 97 SER A O 1
ATOM 740 N N . ALA A 1 98 ? -10.299 10.745 14.491 1.00 97.75 98 ALA A N 1
ATOM 741 C CA . ALA A 1 98 ? -11.725 10.698 14.792 1.00 97.75 98 ALA A CA 1
ATOM 742 C C . ALA A 1 98 ? -12.202 11.953 15.535 1.00 97.75 98 ALA A C 1
ATOM 744 O O . ALA A 1 98 ? -13.224 12.522 15.160 1.00 97.75 98 ALA A O 1
ATOM 745 N N . THR A 1 99 ? -11.448 12.407 16.540 1.00 98.19 99 THR A N 1
ATOM 746 C CA . THR A 1 99 ? -11.778 13.605 17.328 1.00 98.19 99 THR A CA 1
ATOM 747 C C . THR A 1 99 ? -11.710 14.889 16.502 1.00 98.19 99 THR A C 1
ATOM 749 O O . THR A 1 99 ? -12.536 15.774 16.688 1.00 98.19 99 THR A O 1
ATOM 752 N N . ASN A 1 100 ? -10.742 14.994 15.588 1.00 97.94 100 ASN A N 1
ATOM 753 C CA . ASN A 1 100 ? -10.517 16.204 14.788 1.00 97.94 100 ASN A CA 1
ATOM 754 C C . ASN A 1 100 ? -11.074 16.113 13.357 1.00 97.94 100 ASN A C 1
ATOM 756 O O . ASN A 1 100 ? -10.809 16.990 12.540 1.00 97.94 100 ASN A O 1
ATOM 760 N N . HIS A 1 101 ? -11.831 15.059 13.042 1.00 96.88 101 HIS A N 1
ATOM 761 C CA . HIS A 1 101 ? -12.444 14.836 11.728 1.00 96.88 101 HIS A CA 1
ATOM 762 C C . HIS A 1 101 ? -11.451 14.859 10.550 1.00 96.88 101 HIS A C 1
ATOM 764 O O . HIS A 1 101 ? -11.747 15.381 9.474 1.00 96.88 101 HIS A O 1
ATOM 770 N N . TYR A 1 102 ? -10.263 14.280 10.734 1.00 97.50 102 TYR A N 1
ATOM 771 C CA . TYR A 1 102 ? -9.270 14.195 9.664 1.00 97.50 102 TYR A CA 1
ATOM 772 C C . TYR A 1 102 ? -9.642 13.131 8.633 1.00 97.50 102 TYR A C 1
ATOM 774 O O . TYR A 1 102 ? -9.899 11.980 8.977 1.00 97.50 102 TYR A O 1
ATOM 782 N N . VAL A 1 103 ? -9.591 13.509 7.353 1.00 96.56 103 VAL A N 1
ATOM 783 C CA . VAL A 1 103 ? -9.727 12.581 6.213 1.00 96.56 103 VAL A CA 1
ATOM 784 C C . VAL A 1 103 ? -8.420 11.847 5.896 1.00 96.56 103 VAL A C 1
ATOM 786 O O . VAL A 1 103 ? -8.430 10.792 5.271 1.00 96.56 103 VAL A O 1
ATOM 789 N N . TYR A 1 104 ? -7.292 12.404 6.340 1.00 96.94 104 TYR A N 1
ATOM 790 C CA . TYR A 1 104 ? -5.957 11.835 6.209 1.00 96.94 104 TYR A CA 1
ATOM 791 C C . TYR A 1 104 ? -5.086 12.322 7.369 1.00 96.94 104 TYR A C 1
ATOM 793 O O . TYR A 1 104 ? -5.158 13.489 7.753 1.00 96.94 104 TYR A O 1
ATOM 801 N N . ASN A 1 105 ? -4.257 11.438 7.920 1.00 97.06 105 ASN A N 1
ATOM 802 C CA . ASN A 1 105 ? -3.328 11.761 8.996 1.00 97.06 105 ASN A CA 1
ATOM 803 C C . ASN A 1 105 ? -2.033 10.964 8.809 1.00 97.06 105 ASN A C 1
ATOM 805 O O . ASN A 1 105 ? -2.075 9.744 8.651 1.00 97.06 105 ASN A O 1
ATOM 809 N N . SER A 1 106 ? -0.896 11.658 8.835 1.00 95.38 106 SER A N 1
ATOM 810 C CA . SER A 1 106 ? 0.428 11.050 8.716 1.00 95.38 106 SER A CA 1
ATOM 811 C C . SER A 1 106 ? 1.115 11.010 10.077 1.00 95.38 106 SER A C 1
ATOM 813 O O . SER A 1 106 ? 1.159 12.013 10.789 1.00 95.38 106 SER A O 1
ATOM 815 N N . VAL A 1 107 ? 1.682 9.857 10.429 1.00 94.06 107 VAL A N 1
ATOM 816 C CA . VAL A 1 107 ? 2.491 9.709 11.644 1.00 94.06 107 VAL A CA 1
ATOM 817 C C . VAL A 1 107 ? 3.927 10.106 11.325 1.00 94.06 107 VAL A C 1
ATOM 819 O O . VAL A 1 107 ? 4.579 9.477 10.495 1.00 94.06 107 VAL A O 1
ATOM 822 N N . SER A 1 108 ? 4.423 11.134 12.009 1.00 92.00 108 SER A N 1
ATOM 823 C CA . SER A 1 108 ? 5.773 11.667 11.833 1.00 92.00 108 SER A CA 1
ATOM 824 C C . SER A 1 108 ? 6.593 11.596 13.124 1.00 92.00 108 SER A C 1
ATOM 826 O O . SER A 1 108 ? 6.071 11.371 14.218 1.00 92.00 108 SER A O 1
ATOM 828 N N . VAL A 1 109 ? 7.907 11.774 12.985 1.00 90.25 109 VAL A N 1
ATOM 829 C CA . VAL A 1 109 ? 8.869 11.872 14.090 1.00 90.25 109 VAL A CA 1
ATOM 830 C C . VAL A 1 109 ? 9.792 13.071 13.857 1.00 90.25 109 VAL A C 1
ATOM 832 O O . VAL A 1 109 ? 9.959 13.488 12.708 1.00 90.25 109 VAL A O 1
ATOM 835 N N . PRO A 1 110 ? 10.421 13.636 14.903 1.00 90.12 110 PRO A N 1
ATOM 836 C CA . PRO A 1 110 ? 11.440 14.663 14.720 1.00 90.12 110 PRO A CA 1
ATOM 837 C C . PRO A 1 110 ? 12.582 14.143 13.839 1.00 90.12 110 PRO A C 1
ATOM 839 O O . PRO A 1 110 ? 13.243 13.165 14.185 1.00 90.12 110 PRO A O 1
ATOM 842 N N . ARG A 1 111 ? 12.813 14.808 12.707 1.00 89.12 111 ARG A N 1
ATOM 843 C CA . ARG A 1 111 ? 13.854 14.443 11.741 1.00 89.12 111 ARG A CA 1
ATOM 844 C C . ARG A 1 111 ? 15.187 15.087 12.106 1.00 89.12 111 ARG A C 1
ATOM 846 O O . ARG A 1 111 ? 15.243 16.291 12.364 1.00 89.12 111 ARG A O 1
ATOM 853 N N . LYS A 1 112 ? 16.280 14.326 12.034 1.00 86.44 112 LYS A N 1
ATOM 854 C CA . LYS A 1 112 ? 17.637 14.891 12.032 1.00 86.44 112 LYS A CA 1
ATOM 855 C C . LYS A 1 112 ? 18.097 15.126 10.597 1.00 86.44 112 LYS A C 1
ATOM 857 O O . LYS A 1 112 ? 17.786 14.375 9.673 1.00 86.44 112 LYS A O 1
ATOM 862 N N . ALA A 1 113 ? 18.850 16.204 10.389 1.00 82.12 113 ALA A N 1
ATOM 863 C CA . ALA A 1 113 ? 19.402 16.504 9.074 1.00 82.12 113 ALA A CA 1
ATOM 864 C C . ALA A 1 113 ? 20.246 15.325 8.555 1.00 82.12 113 ALA A C 1
ATOM 866 O O . ALA A 1 113 ? 21.013 14.732 9.311 1.00 82.12 113 ALA A O 1
ATOM 867 N N . LYS A 1 114 ? 20.135 15.048 7.247 1.00 82.75 114 LYS A N 1
ATOM 868 C CA . LYS A 1 114 ? 20.823 13.960 6.520 1.00 82.75 114 LYS A CA 1
ATOM 869 C C . LYS A 1 114 ? 20.318 12.537 6.801 1.00 82.75 114 LYS A C 1
ATOM 871 O O . LYS A 1 114 ? 20.913 11.592 6.296 1.00 82.75 114 LYS A O 1
ATOM 876 N N . GLU A 1 115 ? 19.219 12.362 7.530 1.00 83.50 115 GLU A N 1
ATOM 877 C CA . GLU A 1 115 ? 18.553 11.058 7.597 1.00 83.50 115 GLU A CA 1
ATOM 878 C C . GLU A 1 115 ? 17.870 10.724 6.262 1.00 83.50 115 GLU A C 1
ATOM 880 O O . GLU A 1 115 ? 17.269 11.598 5.620 1.00 83.50 115 GLU A O 1
ATOM 885 N N . ALA A 1 116 ? 17.956 9.449 5.863 1.00 77.88 116 ALA A N 1
ATOM 886 C CA . ALA A 1 116 ? 17.344 8.878 4.661 1.00 77.88 116 ALA A CA 1
ATOM 887 C C . ALA A 1 116 ? 15.832 8.637 4.845 1.00 77.88 116 ALA A C 1
ATOM 889 O O . ALA A 1 116 ? 15.314 7.556 4.586 1.00 77.88 116 ALA A O 1
ATOM 890 N N . ILE A 1 117 ? 15.138 9.661 5.333 1.00 73.56 117 ILE A N 1
ATOM 891 C CA . ILE A 1 117 ? 13.684 9.723 5.468 1.00 73.56 117 ILE A CA 1
ATOM 892 C C . ILE A 1 117 ? 13.184 10.978 4.750 1.00 73.56 117 ILE A C 1
ATOM 894 O O . ILE A 1 117 ? 13.867 12.013 4.757 1.00 73.56 117 ILE A O 1
ATOM 898 N N . GLY A 1 118 ? 12.021 10.855 4.102 1.00 62.97 118 GLY A N 1
ATOM 899 C CA . GLY A 1 118 ? 11.352 11.949 3.394 1.00 62.97 118 GLY A CA 1
ATOM 900 C C . GLY A 1 118 ? 10.998 13.129 4.307 1.00 62.97 118 GLY A C 1
ATOM 901 O O . GLY A 1 118 ? 11.122 13.034 5.530 1.00 62.97 118 GLY A O 1
ATOM 902 N N . GLN A 1 119 ? 10.608 14.250 3.692 1.00 40.66 119 GLN A N 1
ATOM 903 C CA . GLN A 1 119 ? 9.990 15.382 4.396 1.00 40.66 119 GLN A CA 1
ATOM 904 C C . GLN A 1 119 ? 8.555 15.054 4.802 1.00 40.66 119 GLN A C 1
ATOM 906 O O . GLN A 1 119 ? 7.886 14.342 4.019 1.00 40.66 119 GLN A O 1
#

pLDDT: mean 93.12, std 7.36, range [40.66, 98.19]

Foldseek 3Di:
DCVCVVCVNVPDDPPPDDDFDADWDFDAPDPVRHTDADVPDPPHTDTDGPDPVCVVVRCVVVCVVVVCVVVVPDDDDDDDPPCPVVVVCVVVQVVVCVVVVPPDDDDDDDDDPPDPDDD

Radius of gyration: 19.37 Å; chains: 1; bounding box: 40×39×47 Å

Secondary structure (DSSP, 8-state):
-HHHHHTGGGGPPTTS----PPPEEE-BSSTT-PBPEETTEEEEE-EEE--GGGHHHHHHHTTHHHHHHHTT--------TT-TTHHHHHHHHHHHHHHTT-S------PPPTT-SS--

Organism: NCBI:txid36881

InterPro domains:
  IPR029044 Nucleotide-diphospho-sugar transferases [G3DSA:3.90.550.10] (1-119)
  IPR029044 Nucleotide-diphospho-sugar transferases [SSF53448] (2-118)
  IPR039741 UDP-sugar pyrophosphorylase [PTHR11952] (2-118)

Sequence (119 aa):
MDLLDANANFGMASGQVRLIKQEKVACFTDNAATLATEPGDRFAFMTKPHGHGDVHMVMHTSGTAEDWHAKGVKWVCFFQDTNSLVFRAITAAIGNSATNHYVYNSVSVPRKAKEAIGQ